Protein AF-A0A8S4QMB6-F1 (afdb_monomer)

Solvent-accessible surface area (backbone atoms only — not comparable to full-atom values): 5393 Å² total; per-residue (Å²): 110,34,60,59,55,45,21,75,76,67,79,46,53,84,62,72,55,98,44,70,65,58,32,51,49,41,61,75,68,60,55,83,74,83,74,64,89,84,53,99,62,54,73,55,53,51,51,54,46,55,33,49,62,40,85,52,70,92,70,23,61,50,71,69,58,53,62,68,29,75,72,68,41,60,93,74,51,88,39,87,79,68,72,76,116

Sequence (85 aa):
AGVILYECLFGRAPYSSATFNELIEKIQRRAPIEIPANAAISPGCRDLLTRLLQHEPERRISYDDFFAHEYLDLEHMPSKENYNK

Organism: NCBI:txid348720

Structure (mmCIF, N/CA/C/O backbone):
data_AF-A0A8S4QMB6-F1
#
_entry.id   AF-A0A8S4QMB6-F1
#
loop_
_atom_site.group_PDB
_atom_site.id
_atom_site.type_symbol
_atom_site.label_atom_id
_atom_site.label_alt_id
_atom_site.label_comp_id
_atom_site.label_asym_id
_atom_site.label_entity_id
_atom_site.label_seq_id
_atom_site.pdbx_PDB_ins_code
_atom_site.Cartn_x
_atom_site.Cartn_y
_atom_site.Cartn_z
_atom_site.occupancy
_atom_site.B_iso_or_equiv
_atom_site.auth_seq_id
_atom_site.auth_comp_id
_atom_site.auth_asym_id
_atom_site.auth_atom_id
_atom_site.pdbx_PDB_model_num
ATOM 1 N N . ALA A 1 1 ? 6.152 -3.067 6.191 1.00 82.06 1 ALA A N 1
ATOM 2 C CA . ALA A 1 1 ? 6.464 -2.516 4.856 1.00 82.06 1 ALA A CA 1
ATOM 3 C C . ALA A 1 1 ? 5.300 -1.705 4.279 1.00 82.06 1 ALA A C 1
ATOM 5 O O . ALA A 1 1 ? 5.463 -0.504 4.137 1.00 82.06 1 ALA A O 1
ATOM 6 N N . GLY A 1 2 ? 4.122 -2.297 4.027 1.00 93.94 2 GLY A N 1
ATOM 7 C CA . GLY A 1 2 ? 3.009 -1.593 3.359 1.00 93.94 2 GLY A CA 1
ATOM 8 C C . GLY A 1 2 ? 2.557 -0.279 4.007 1.00 93.94 2 GLY A C 1
ATOM 9 O O . GLY A 1 2 ? 2.432 0.721 3.314 1.00 93.94 2 GLY A O 1
ATOM 10 N N . VAL A 1 3 ? 2.362 -0.253 5.332 1.00 94.38 3 VAL A N 1
ATOM 11 C CA . VAL A 1 3 ? 1.935 0.966 6.054 1.00 94.38 3 VAL A CA 1
ATOM 12 C C . VAL A 1 3 ? 2.967 2.093 5.941 1.00 94.38 3 VAL A C 1
ATOM 14 O O . VAL A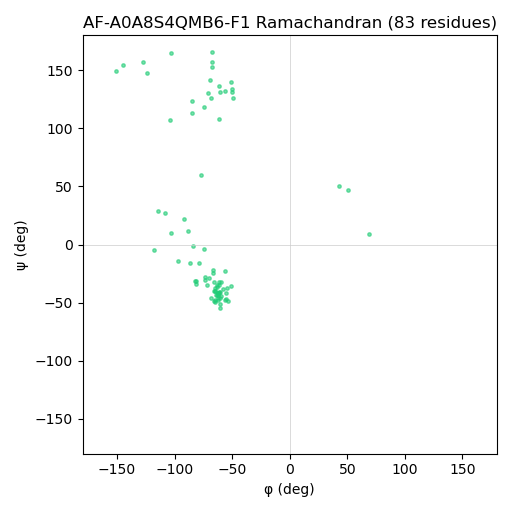 1 3 ? 2.588 3.232 5.699 1.00 94.38 3 VAL A O 1
ATOM 17 N N . ILE A 1 4 ? 4.259 1.764 6.049 1.00 94.88 4 ILE A N 1
ATOM 18 C CA . ILE A 1 4 ? 5.358 2.734 5.926 1.00 94.88 4 ILE A CA 1
ATOM 19 C C . ILE A 1 4 ? 5.392 3.304 4.506 1.00 94.88 4 ILE A C 1
ATOM 21 O O . ILE A 1 4 ? 5.431 4.515 4.337 1.00 94.88 4 ILE A O 1
ATOM 25 N N . LEU A 1 5 ? 5.315 2.442 3.483 1.00 94.75 5 LEU A N 1
ATOM 26 C CA . LEU A 1 5 ? 5.282 2.883 2.087 1.00 94.75 5 LEU A CA 1
ATOM 27 C C . LEU A 1 5 ? 4.075 3.791 1.817 1.00 94.75 5 LEU A C 1
ATOM 29 O O . LEU A 1 5 ? 4.229 4.839 1.201 1.00 94.75 5 LEU A O 1
ATOM 33 N N . TYR A 1 6 ? 2.893 3.425 2.318 1.00 95.56 6 TYR A N 1
ATOM 34 C CA . TYR A 1 6 ? 1.697 4.261 2.219 1.00 95.56 6 TYR A CA 1
ATOM 35 C C . TYR A 1 6 ? 1.934 5.648 2.833 1.00 95.56 6 TYR A C 1
ATOM 37 O O . TYR A 1 6 ? 1.637 6.666 2.213 1.00 95.56 6 TYR A O 1
ATOM 45 N N . GLU A 1 7 ? 2.495 5.703 4.039 1.00 94.56 7 GLU A N 1
ATOM 46 C CA . GLU A 1 7 ? 2.759 6.962 4.729 1.00 94.56 7 GLU A CA 1
ATOM 47 C C . GLU A 1 7 ? 3.794 7.823 3.994 1.00 94.56 7 GLU A C 1
ATOM 49 O O . GLU A 1 7 ? 3.57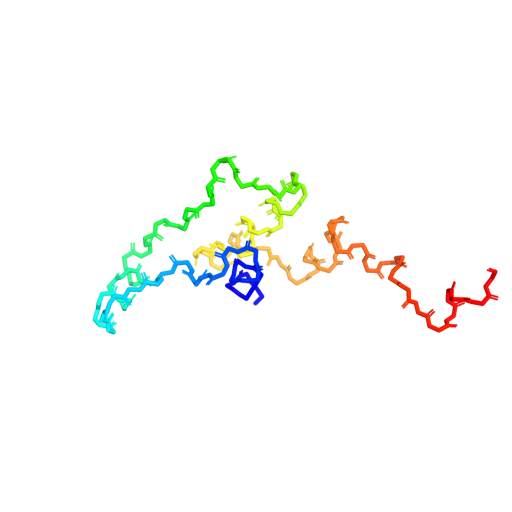9 9.023 3.847 1.00 94.56 7 GLU A O 1
ATOM 54 N N . CYS A 1 8 ? 4.849 7.224 3.435 1.00 93.56 8 CYS A N 1
ATOM 55 C CA . CYS A 1 8 ? 5.813 7.935 2.592 1.00 93.56 8 CYS A CA 1
ATOM 56 C C . CYS A 1 8 ? 5.174 8.535 1.328 1.00 93.56 8 CYS A C 1
ATOM 58 O O . CYS A 1 8 ? 5.587 9.605 0.890 1.00 93.56 8 CYS A O 1
ATOM 60 N N . LEU A 1 9 ? 4.179 7.862 0.741 1.00 92.81 9 LEU A N 1
ATOM 61 C CA . LEU A 1 9 ? 3.508 8.313 -0.484 1.00 92.81 9 LEU A CA 1
ATOM 62 C C . LEU A 1 9 ? 2.430 9.374 -0.223 1.00 92.81 9 LEU A C 1
ATOM 64 O O . LEU A 1 9 ? 2.217 10.248 -1.060 1.00 92.81 9 LEU A O 1
ATOM 68 N N . PHE A 1 10 ? 1.731 9.293 0.913 1.00 92.56 10 PHE A N 1
ATOM 69 C CA . PHE A 1 10 ? 0.532 10.099 1.179 1.00 92.56 10 PHE A CA 1
ATOM 70 C C . PHE A 1 10 ? 0.650 11.048 2.376 1.00 92.56 10 PHE A C 1
ATOM 72 O O . PHE A 1 10 ? -0.286 11.800 2.647 1.00 92.56 10 PHE A O 1
ATOM 79 N N . GLY A 1 11 ? 1.760 11.007 3.116 1.00 91.38 11 GLY A N 1
ATOM 80 C CA . GLY A 1 11 ? 2.007 11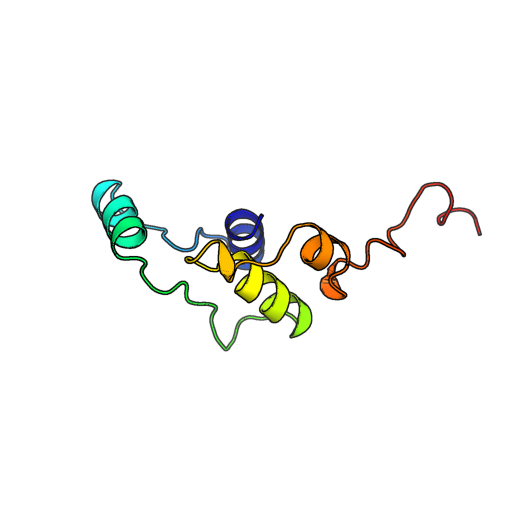.842 4.296 1.00 91.38 11 GLY A CA 1
ATOM 81 C C . GLY A 1 11 ? 1.132 11.508 5.509 1.00 91.38 11 GLY A C 1
ATOM 82 O O . GLY A 1 11 ? 1.102 12.268 6.474 1.00 91.38 11 GLY A O 1
ATOM 83 N N . ARG A 1 12 ? 0.379 10.403 5.464 1.00 90.62 12 ARG A N 1
ATOM 84 C CA . ARG A 1 12 ? -0.482 9.933 6.557 1.00 90.62 12 ARG A CA 1
ATOM 85 C C . ARG A 1 12 ? -0.613 8.418 6.531 1.00 90.62 12 ARG A C 1
ATOM 87 O O . ARG A 1 12 ? -0.643 7.827 5.456 1.00 90.62 12 ARG A O 1
ATOM 94 N N . ALA A 1 13 ? -0.780 7.801 7.696 1.00 91.12 13 ALA A N 1
ATOM 95 C CA . ALA A 1 13 ? -1.060 6.372 7.798 1.00 91.12 13 ALA A CA 1
ATOM 96 C C . ALA A 1 13 ? -2.464 6.007 7.244 1.00 91.12 13 ALA A C 1
ATOM 98 O O . ALA A 1 13 ? -3.385 6.828 7.334 1.00 91.12 13 ALA A O 1
ATOM 99 N N . PRO A 1 14 ? -2.677 4.767 6.750 1.00 88.12 14 PRO A N 1
ATOM 100 C CA . PRO A 1 14 ? -3.958 4.305 6.195 1.00 88.12 14 PRO A CA 1
ATOM 101 C C . PRO A 1 14 ? -5.165 4.472 7.126 1.00 88.12 14 PRO A C 1
ATOM 103 O O . PRO A 1 14 ? -6.253 4.819 6.681 1.00 88.12 14 PRO A O 1
ATOM 106 N N . TYR A 1 15 ? -4.968 4.252 8.429 1.00 89.31 15 TYR A N 1
ATOM 107 C CA . TYR A 1 15 ? -6.021 4.335 9.447 1.00 89.31 15 TYR A CA 1
ATOM 108 C C . TYR A 1 15 ? -5.879 5.551 10.356 1.00 89.31 15 TYR A C 1
ATOM 110 O O . TYR A 1 15 ? -6.330 5.515 11.502 1.00 89.31 15 TYR A O 1
ATOM 118 N N . SER A 1 16 ? -5.261 6.628 9.862 1.00 86.25 16 SER A N 1
ATOM 119 C CA . SER A 1 16 ? -5.172 7.877 10.619 1.00 86.25 16 SER A CA 1
ATOM 120 C C . SER A 1 16 ? -6.558 8.271 11.152 1.00 86.25 16 SER A C 1
ATOM 122 O O . SER A 1 16 ? -7.557 8.260 10.423 1.00 86.25 16 SER A O 1
ATOM 124 N N . SER A 1 17 ? -6.631 8.488 12.462 1.00 90.06 17 SER A N 1
ATOM 125 C CA . SER A 1 17 ? -7.869 8.690 13.217 1.00 90.06 17 SER A CA 1
ATOM 126 C C . SER A 1 17 ? -7.616 9.690 14.338 1.00 90.06 17 SER A C 1
ATOM 128 O O . SER A 1 17 ? -6.479 9.828 14.789 1.00 90.06 17 SER A O 1
ATOM 130 N N . ALA A 1 18 ? -8.662 10.388 14.783 1.00 90.06 18 ALA A N 1
ATOM 131 C CA . ALA A 1 18 ? -8.524 11.416 15.813 1.00 90.06 18 ALA A CA 1
ATOM 132 C C . ALA A 1 18 ? -8.294 10.804 17.202 1.00 90.06 18 ALA A C 1
ATOM 134 O O . ALA A 1 18 ? -7.662 11.421 18.058 1.00 90.06 18 ALA A O 1
ATOM 135 N N . THR A 1 19 ? -8.792 9.583 17.421 1.00 93.19 19 THR A N 1
ATOM 136 C CA . THR A 1 19 ? -8.659 8.866 18.691 1.00 93.19 19 THR A CA 1
ATOM 137 C C . THR A 1 19 ? -8.091 7.461 18.507 1.00 93.19 19 THR A C 1
ATOM 139 O O . THR A 1 19 ? -8.208 6.840 17.448 1.00 93.19 19 THR A O 1
ATOM 142 N N . PHE A 1 20 ? -7.495 6.928 19.576 1.00 91.19 20 PHE A N 1
ATOM 143 C CA . PHE A 1 20 ? -6.988 5.555 19.599 1.00 91.19 20 PHE A CA 1
ATOM 144 C C . PHE A 1 20 ? -8.105 4.514 19.420 1.00 91.19 20 PHE A C 1
ATOM 146 O O . PHE A 1 20 ? -7.914 3.518 18.729 1.00 91.19 20 PHE A O 1
ATOM 153 N N . ASN A 1 21 ? -9.291 4.763 19.985 1.00 94.19 21 ASN A N 1
ATOM 154 C CA . ASN A 1 21 ? -10.432 3.853 19.863 1.00 94.19 21 ASN A CA 1
ATOM 155 C C . ASN A 1 21 ? -10.910 3.732 18.410 1.00 94.19 21 ASN A C 1
ATOM 157 O O . ASN A 1 21 ? -11.115 2.619 17.936 1.00 94.19 21 ASN A O 1
ATOM 161 N N . GLU A 1 22 ? -11.006 4.850 17.682 1.00 91.94 22 GLU A N 1
ATOM 162 C CA . GLU A 1 22 ? -11.343 4.844 16.250 1.00 91.94 22 GLU A CA 1
ATOM 163 C C . GLU A 1 22 ? -10.309 4.076 15.4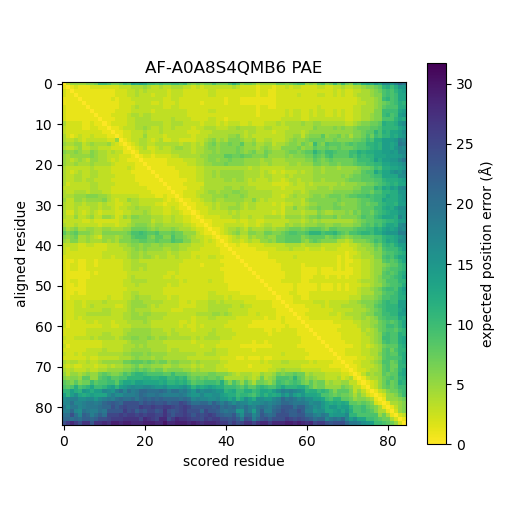15 1.00 91.94 22 GLU A C 1
ATOM 165 O O . GLU A 1 22 ? -10.670 3.331 14.502 1.00 91.94 22 GLU A O 1
ATOM 170 N N . LEU A 1 23 ? -9.019 4.236 15.731 1.00 91.75 23 LEU A N 1
ATOM 171 C CA . LEU A 1 23 ? -7.938 3.504 15.069 1.00 91.75 23 LEU A CA 1
ATOM 172 C C . LEU A 1 23 ? -8.096 1.990 15.269 1.00 91.75 23 LEU A C 1
ATOM 174 O O . LEU A 1 23 ? -8.068 1.232 14.298 1.00 91.75 23 LEU A O 1
ATOM 178 N N . ILE A 1 24 ? -8.279 1.551 16.518 1.00 92.62 24 ILE A N 1
ATOM 179 C CA . ILE A 1 24 ? -8.454 0.132 16.846 1.00 92.62 24 ILE A CA 1
ATOM 180 C C . ILE A 1 24 ? -9.712 -0.428 16.185 1.00 92.62 24 ILE A C 1
ATOM 182 O O . ILE A 1 24 ? -9.658 -1.516 15.614 1.00 92.62 24 ILE A O 1
ATOM 186 N N . GLU A 1 25 ? -10.813 0.321 16.187 1.00 94.19 25 GLU A N 1
ATOM 187 C CA . GLU A 1 25 ? -12.052 -0.099 15.539 1.00 94.19 25 GLU A 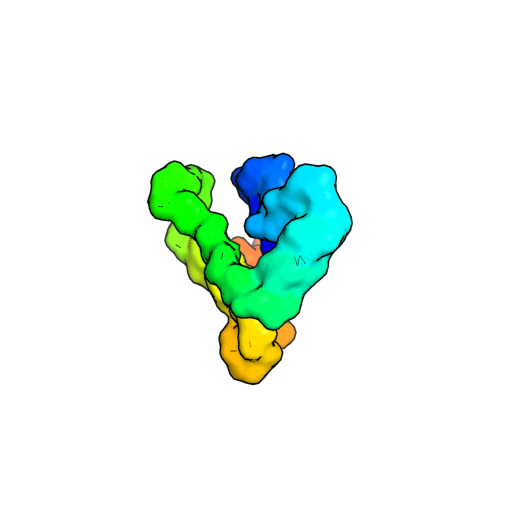CA 1
ATOM 188 C C . GLU A 1 25 ? -11.858 -0.318 14.030 1.00 94.19 25 GLU A C 1
ATOM 190 O O . GLU A 1 25 ? -12.259 -1.359 13.504 1.00 94.19 25 GLU A O 1
ATOM 195 N N . LYS A 1 26 ? -11.189 0.607 13.326 1.00 91.50 26 LYS A N 1
ATOM 196 C CA . LYS A 1 26 ? -10.887 0.459 11.890 1.00 91.50 26 LYS A CA 1
ATOM 197 C C . LYS A 1 26 ? -10.022 -0.769 11.604 1.00 91.50 26 LYS A C 1
ATOM 199 O O . LYS A 1 26 ? -10.285 -1.484 10.635 1.00 91.50 26 LYS A O 1
ATOM 204 N N . ILE A 1 27 ? -9.030 -1.040 12.455 1.00 90.25 27 ILE A N 1
ATOM 205 C CA . ILE A 1 27 ? -8.161 -2.220 12.332 1.00 90.25 27 ILE A CA 1
ATOM 206 C C . ILE A 1 27 ? -8.971 -3.505 12.550 1.00 90.25 27 ILE A C 1
ATOM 208 O O . ILE A 1 27 ? -8.906 -4.420 11.730 1.00 90.25 27 ILE A O 1
ATOM 212 N N . GLN A 1 28 ? -9.767 -3.572 13.619 1.00 91.50 28 GLN A N 1
ATOM 213 C CA . GLN A 1 28 ? -10.556 -4.758 13.967 1.00 91.50 28 GLN A CA 1
ATOM 214 C C . GLN A 1 28 ? -11.639 -5.066 12.932 1.00 91.50 28 GLN A C 1
ATOM 216 O O . GLN A 1 28 ? -11.840 -6.226 12.574 1.00 91.50 28 GLN A O 1
ATOM 221 N N . ARG A 1 29 ? -12.304 -4.033 12.404 1.00 92.81 29 ARG A N 1
ATOM 222 C CA . ARG A 1 29 ? -13.318 -4.171 11.348 1.00 92.81 29 ARG A CA 1
ATOM 223 C C . ARG A 1 29 ? -12.730 -4.466 9.972 1.00 92.81 29 ARG A C 1
ATOM 225 O O . ARG A 1 29 ? -13.497 -4.654 9.033 1.00 92.81 29 ARG A O 1
ATOM 232 N N . ARG A 1 30 ? -11.399 -4.491 9.843 1.00 89.81 30 ARG A N 1
ATOM 233 C CA . ARG A 1 30 ? -10.700 -4.612 8.560 1.00 89.81 30 ARG A CA 1
ATOM 234 C C . A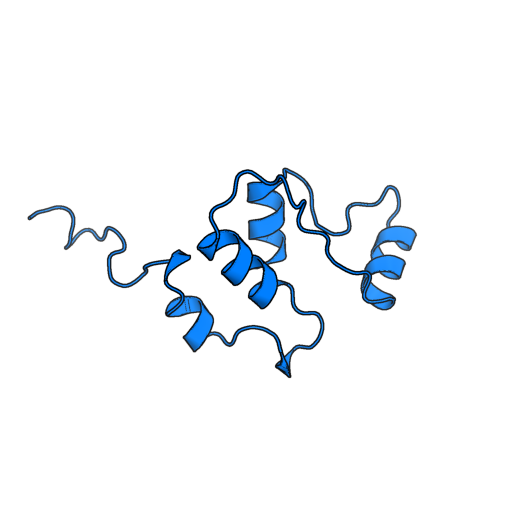RG A 1 30 ? -11.215 -3.587 7.552 1.00 89.81 30 ARG A C 1
ATOM 236 O O . ARG A 1 30 ? -11.537 -3.930 6.416 1.00 89.81 30 ARG A O 1
ATOM 243 N N . ALA A 1 31 ? -11.329 -2.333 7.995 1.00 89.19 31 ALA A N 1
ATOM 244 C CA . ALA A 1 31 ? -11.756 -1.248 7.124 1.00 89.19 31 ALA A CA 1
ATOM 245 C C . ALA A 1 31 ? -10.899 -1.246 5.841 1.00 89.19 31 ALA A C 1
ATOM 247 O O . ALA A 1 31 ? -9.694 -1.525 5.910 1.00 89.19 31 ALA A O 1
ATOM 248 N N . PRO A 1 32 ? -11.497 -0.991 4.666 1.00 87.56 32 PRO A N 1
ATOM 249 C CA . PRO A 1 32 ? -10.748 -0.977 3.420 1.00 87.56 32 PRO A CA 1
ATOM 250 C C . PRO A 1 32 ? -9.671 0.109 3.475 1.00 87.56 32 PRO A C 1
ATOM 252 O O . PRO A 1 32 ? -9.923 1.227 3.924 1.00 87.56 32 PRO A O 1
ATOM 255 N N . ILE A 1 33 ? -8.463 -0.226 3.020 1.00 90.19 33 ILE A N 1
ATOM 256 C CA . ILE A 1 33 ? -7.408 0.769 2.841 1.00 90.19 33 ILE A CA 1
ATOM 257 C C . ILE A 1 33 ? -7.598 1.403 1.471 1.00 90.19 33 ILE A C 1
ATOM 259 O O . ILE A 1 33 ? -7.438 0.745 0.443 1.00 90.19 33 ILE A O 1
ATOM 263 N N . GLU A 1 34 ? -7.942 2.683 1.458 1.00 88.50 34 GLU A N 1
ATOM 264 C CA . GLU A 1 34 ? -8.166 3.420 0.222 1.00 88.50 34 GLU A CA 1
ATOM 265 C C . GLU A 1 34 ? -6.851 3.962 -0.336 1.00 88.50 34 GLU A C 1
ATOM 267 O O . GLU A 1 34 ? -6.146 4.722 0.321 1.00 88.50 34 GLU A O 1
ATOM 272 N N . ILE A 1 35 ? -6.537 3.608 -1.583 1.00 89.81 35 ILE A N 1
ATOM 273 C CA . ILE A 1 35 ? -5.449 4.226 -2.344 1.00 89.81 35 ILE A CA 1
ATOM 274 C C . ILE A 1 35 ? -6.103 5.178 -3.355 1.00 89.81 35 ILE A C 1
ATOM 276 O O . ILE A 1 35 ? -6.679 4.684 -4.332 1.00 89.81 35 ILE A O 1
ATOM 280 N N . PRO A 1 36 ? -6.020 6.513 -3.171 1.00 88.69 36 PRO A N 1
ATOM 281 C CA . PRO A 1 36 ? -6.733 7.484 -4.003 1.00 88.69 36 PRO A CA 1
ATOM 282 C C . PRO A 1 36 ? -6.520 7.223 -5.494 1.00 88.69 36 PRO A C 1
ATOM 284 O O . PRO A 1 36 ? -5.384 7.034 -5.926 1.00 88.69 36 PRO A O 1
ATOM 287 N N . ALA A 1 37 ? -7.585 7.190 -6.297 1.00 84.88 37 ALA A N 1
ATOM 288 C CA . ALA A 1 37 ? -7.480 6.871 -7.727 1.00 84.88 37 ALA A CA 1
ATOM 289 C C . ALA A 1 37 ? -6.604 7.881 -8.492 1.00 84.88 37 ALA A C 1
ATOM 291 O O . ALA A 1 37 ? -5.884 7.513 -9.413 1.00 84.88 37 ALA A O 1
ATOM 292 N N . ASN A 1 38 ? -6.613 9.137 -8.048 1.00 87.44 38 ASN A N 1
ATOM 293 C CA . ASN A 1 38 ? -5.811 10.241 -8.570 1.00 87.44 38 ASN A CA 1
ATOM 294 C C . ASN A 1 38 ? -4.421 10.370 -7.914 1.00 87.44 38 ASN A C 1
ATOM 296 O O . ASN A 1 38 ? -3.766 11.396 -8.082 1.00 87.44 38 ASN A O 1
ATOM 300 N N . ALA A 1 39 ? -3.973 9.373 -7.144 1.00 89.06 39 ALA A N 1
ATOM 301 C CA . ALA A 1 39 ? -2.628 9.369 -6.582 1.00 89.06 39 ALA A CA 1
ATOM 302 C C . ALA A 1 39 ? -1.573 9.400 -7.696 1.00 89.06 39 ALA A C 1
ATOM 304 O O . ALA A 1 39 ? -1.613 8.577 -8.613 1.00 89.06 39 ALA A O 1
ATOM 305 N N . ALA A 1 40 ? -0.601 10.305 -7.575 1.00 91.44 40 ALA A N 1
ATOM 306 C CA . ALA A 1 40 ? 0.536 10.431 -8.484 1.00 91.44 40 ALA A CA 1
ATOM 307 C C . ALA A 1 40 ? 1.592 9.338 -8.221 1.00 91.44 40 ALA A C 1
ATOM 309 O O . ALA A 1 40 ? 2.730 9.624 -7.862 1.00 91.44 40 ALA A O 1
ATOM 310 N N . ILE A 1 41 ? 1.191 8.073 -8.357 1.00 94.50 41 ILE A N 1
ATOM 311 C CA . ILE A 1 41 ? 2.051 6.897 -8.188 1.00 94.50 41 ILE A CA 1
ATOM 312 C C . ILE A 1 41 ? 2.001 6.034 -9.446 1.00 94.50 41 ILE A C 1
ATOM 314 O O . ILE A 1 41 ? 0.972 5.967 -10.121 1.00 94.50 41 ILE A O 1
ATOM 318 N N . SER A 1 42 ? 3.106 5.360 -9.766 1.00 95.00 42 SER A N 1
ATOM 319 C CA . SER A 1 42 ? 3.157 4.474 -10.931 1.00 95.00 42 SER A CA 1
ATOM 320 C C . SER A 1 42 ? 2.252 3.242 -10.747 1.00 95.00 42 SER A C 1
ATOM 322 O O . SER A 1 42 ? 1.971 2.846 -9.609 1.00 95.00 42 SER A O 1
ATOM 324 N N . PRO A 1 43 ? 1.815 2.587 -11.840 1.00 94.25 43 PRO A N 1
ATOM 325 C CA . PRO A 1 43 ? 1.043 1.346 -11.754 1.00 94.25 43 PRO A CA 1
ATOM 326 C C . PRO A 1 43 ? 1.748 0.255 -10.936 1.00 94.25 43 PRO A C 1
ATOM 328 O O . PRO A 1 43 ? 1.111 -0.372 -10.094 1.00 94.25 43 PRO A O 1
ATOM 331 N N . GLY A 1 44 ? 3.067 0.093 -11.104 1.00 94.94 44 GLY A N 1
ATOM 332 C CA . GLY A 1 44 ? 3.863 -0.865 -10.327 1.00 94.94 44 GLY A CA 1
ATOM 333 C C . GLY A 1 44 ? 3.929 -0.528 -8.833 1.00 94.94 44 GLY A C 1
ATOM 334 O O . GLY A 1 44 ? 3.837 -1.423 -7.997 1.00 94.94 44 GLY A O 1
ATOM 335 N N . CYS A 1 45 ? 4.000 0.761 -8.479 1.00 95.06 45 CYS A N 1
ATOM 336 C CA . CYS A 1 45 ? 3.927 1.205 -7.084 1.00 95.06 45 CYS A CA 1
ATOM 337 C C . CYS A 1 45 ? 2.576 0.840 -6.463 1.00 95.06 45 CYS A C 1
ATOM 339 O O . CYS A 1 45 ? 2.505 0.311 -5.353 1.00 95.06 45 CYS A O 1
ATOM 341 N N . ARG A 1 46 ? 1.490 1.113 -7.200 1.00 95.38 46 ARG A N 1
ATOM 342 C CA . ARG A 1 46 ? 0.124 0.807 -6.771 1.00 95.38 46 ARG A CA 1
ATOM 343 C C . ARG A 1 46 ? -0.082 -0.693 -6.581 1.00 95.38 46 ARG A C 1
ATOM 345 O O . ARG A 1 46 ? -0.706 -1.077 -5.591 1.00 95.38 46 ARG A O 1
ATOM 352 N N . ASP A 1 47 ? 0.422 -1.515 -7.497 1.00 95.81 47 ASP A N 1
ATOM 353 C CA . ASP A 1 47 ? 0.345 -2.974 -7.395 1.00 95.81 47 ASP A CA 1
ATOM 354 C C . ASP A 1 47 ? 1.066 -3.469 -6.136 1.00 95.81 47 ASP A C 1
ATOM 356 O O . ASP A 1 47 ? 0.430 -4.054 -5.256 1.00 95.81 47 ASP A O 1
ATOM 360 N N . LEU A 1 48 ? 2.343 -3.102 -5.962 1.00 96.19 48 LEU A N 1
ATOM 361 C CA . LEU A 1 48 ? 3.123 -3.462 -4.776 1.00 96.19 48 LEU A CA 1
ATOM 362 C C . LEU A 1 48 ? 2.410 -3.055 -3.480 1.00 96.19 48 LEU A C 1
ATOM 364 O O . LEU A 1 48 ? 2.268 -3.854 -2.551 1.00 96.19 48 LEU A O 1
ATOM 368 N N . LEU A 1 49 ? 1.937 -1.808 -3.419 1.00 95.62 49 LEU A N 1
ATOM 369 C CA . LEU A 1 49 ? 1.259 -1.267 -2.247 1.00 95.62 49 LEU A CA 1
ATOM 370 C C . LEU A 1 49 ? -0.022 -2.047 -1.923 1.00 95.62 49 LEU A C 1
ATOM 372 O O . LEU A 1 49 ? -0.271 -2.368 -0.760 1.00 95.62 49 LEU A O 1
ATOM 376 N N . THR A 1 50 ? -0.805 -2.399 -2.944 1.00 94.69 50 THR A N 1
ATOM 377 C CA . THR A 1 50 ? -2.051 -3.162 -2.790 1.00 94.69 50 THR A CA 1
ATOM 378 C C . THR A 1 50 ? -1.782 -4.579 -2.288 1.00 94.69 50 THR A C 1
ATOM 380 O O . THR A 1 50 ? -2.508 -5.068 -1.421 1.00 94.69 50 THR A O 1
ATOM 383 N N . ARG A 1 51 ? -0.724 -5.244 -2.768 1.00 95.94 51 ARG A N 1
ATOM 384 C CA . ARG A 1 51 ? -0.369 -6.599 -2.313 1.00 95.94 51 ARG A CA 1
ATOM 385 C C . ARG A 1 51 ? 0.243 -6.619 -0.907 1.00 95.94 51 ARG A C 1
ATOM 387 O O . ARG A 1 51 ? 0.051 -7.579 -0.160 1.00 95.94 51 ARG A O 1
ATOM 394 N N . LEU A 1 52 ? 0.938 -5.550 -0.512 1.00 96.00 52 LEU A N 1
ATOM 395 C CA . LEU A 1 52 ? 1.481 -5.378 0.842 1.00 96.00 52 LEU A CA 1
ATOM 396 C C . LEU A 1 52 ? 0.401 -5.102 1.896 1.00 96.00 52 LEU A C 1
ATOM 398 O O . LEU A 1 52 ? 0.546 -5.512 3.048 1.00 96.00 52 LEU A O 1
ATOM 402 N N . LEU A 1 53 ? -0.656 -4.380 1.522 1.00 95.06 53 LEU A N 1
ATOM 403 C CA . LEU A 1 53 ? -1.716 -3.917 2.424 1.00 95.06 53 LEU A CA 1
ATOM 404 C C . LEU A 1 53 ? -2.909 -4.883 2.518 1.00 95.06 53 LEU A C 1
ATOM 406 O O . LEU A 1 53 ? -4.000 -4.495 2.930 1.00 95.06 53 LEU A O 1
ATOM 410 N N . GLN A 1 54 ? -2.699 -6.158 2.184 1.00 94.50 54 GLN A N 1
ATOM 411 C CA . GLN A 1 54 ? -3.712 -7.198 2.346 1.00 94.50 54 GLN A CA 1
ATOM 412 C C . GLN A 1 54 ? -3.942 -7.536 3.822 1.00 94.50 54 GLN A C 1
ATOM 414 O O . GLN A 1 54 ? -3.003 -7.797 4.588 1.00 94.50 54 GLN A O 1
ATOM 419 N N . HIS A 1 55 ? -5.218 -7.554 4.211 1.00 91.19 55 HIS A N 1
ATOM 420 C CA . HIS A 1 55 ? -5.667 -7.924 5.556 1.00 91.19 55 HIS A CA 1
ATOM 421 C C . HIS A 1 55 ? -5.447 -9.404 5.850 1.00 91.19 55 HIS A C 1
ATOM 423 O O . HIS A 1 55 ? -4.951 -9.756 6.917 1.00 91.19 55 HIS A O 1
ATOM 429 N N . GLU A 1 56 ? -5.820 -10.258 4.900 1.00 92.38 56 GLU A N 1
ATOM 430 C CA . GLU A 1 56 ? -5.639 -11.705 4.983 1.00 92.38 56 GLU A CA 1
ATOM 431 C C . GLU A 1 56 ? -4.157 -12.046 4.762 1.00 92.38 56 GLU A C 1
ATOM 433 O O . GLU A 1 56 ? -3.639 -11.755 3.681 1.00 92.38 56 GLU A O 1
ATOM 438 N N . PRO A 1 57 ? -3.464 -12.659 5.742 1.00 92.62 57 PRO A N 1
ATOM 439 C CA . PRO A 1 57 ? -2.044 -12.986 5.612 1.00 92.62 57 PRO A CA 1
ATOM 440 C C . PRO A 1 57 ? -1.745 -13.882 4.408 1.00 92.62 57 PRO A C 1
ATOM 442 O O . PRO A 1 57 ? -0.780 -13.629 3.703 1.00 92.62 57 PRO A O 1
ATOM 445 N N . GLU A 1 58 ? -2.625 -14.843 4.123 1.00 95.31 58 GLU A N 1
ATOM 446 C CA . GLU A 1 58 ? -2.497 -15.783 2.997 1.00 95.31 58 GLU A CA 1
ATOM 447 C C . GLU A 1 58 ? -2.607 -15.111 1.619 1.00 95.31 58 GLU A C 1
ATOM 449 O O . GLU A 1 58 ? -2.167 -15.661 0.616 1.00 95.31 58 GLU A O 1
ATOM 454 N N . ARG A 1 59 ? -3.233 -13.926 1.549 1.00 94.69 59 ARG A N 1
ATOM 455 C CA . ARG A 1 59 ? -3.347 -13.132 0.312 1.00 94.69 59 ARG A CA 1
ATOM 456 C C . ARG A 1 59 ? -2.279 -12.054 0.214 1.00 94.69 59 ARG A C 1
ATOM 458 O O . ARG A 1 59 ? -2.127 -11.437 -0.840 1.00 94.69 59 ARG A O 1
ATOM 465 N N . ARG A 1 60 ? -1.589 -11.768 1.320 1.00 96.38 60 ARG A N 1
ATOM 466 C CA . ARG A 1 60 ? -0.506 -10.793 1.352 1.00 96.38 60 ARG A CA 1
ATOM 467 C C . ARG A 1 60 ? 0.667 -11.346 0.563 1.00 96.38 60 ARG A C 1
ATOM 469 O O . ARG A 1 60 ? 0.957 -12.533 0.636 1.00 96.38 60 ARG A O 1
ATOM 476 N N . ILE A 1 61 ? 1.334 -10.462 -0.174 1.00 97.19 61 ILE A N 1
ATOM 477 C CA . ILE A 1 61 ? 2.545 -10.820 -0.911 1.00 97.19 61 ILE A CA 1
ATOM 478 C C . ILE A 1 61 ? 3.535 -11.553 -0.000 1.00 97.19 61 ILE A C 1
ATOM 480 O O . ILE A 1 61 ? 3.765 -11.135 1.141 1.00 97.19 61 ILE A O 1
ATOM 484 N N . SER A 1 62 ? 4.089 -12.652 -0.508 1.00 96.56 62 SER A N 1
ATOM 485 C CA . SER A 1 62 ? 5.141 -13.393 0.176 1.00 96.56 62 SER A CA 1
ATOM 486 C C . SER A 1 62 ? 6.428 -12.563 0.226 1.00 96.56 62 SER A C 1
ATOM 488 O O . SER A 1 62 ? 6.565 -11.555 -0.470 1.00 96.56 62 SER A O 1
ATOM 490 N N . TYR A 1 63 ? 7.389 -12.964 1.059 1.00 94.12 63 TYR A N 1
ATOM 491 C CA . TYR A 1 63 ? 8.691 -12.297 1.075 1.00 94.12 63 TYR A CA 1
ATOM 492 C C . TYR A 1 63 ? 9.421 -12.448 -0.263 1.00 94.12 63 TYR A C 1
ATOM 494 O 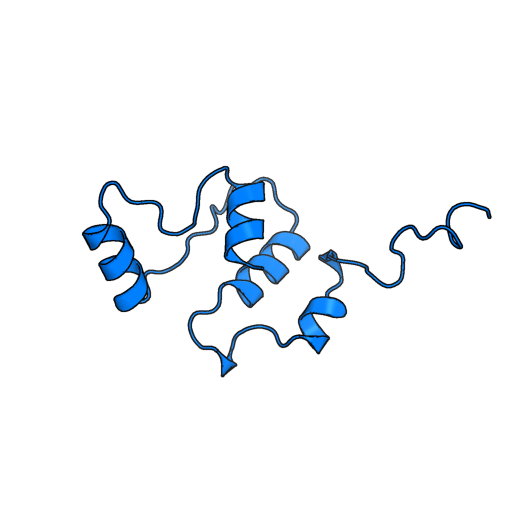O . TYR A 1 63 ? 9.939 -11.459 -0.773 1.00 94.12 63 TYR A O 1
ATOM 502 N N . ASP A 1 64 ? 9.406 -13.646 -0.847 1.00 95.00 64 ASP A N 1
ATOM 503 C CA . ASP A 1 64 ? 10.079 -13.926 -2.118 1.00 95.00 64 ASP A CA 1
ATOM 504 C C . ASP A 1 64 ? 9.486 -13.078 -3.253 1.00 95.00 64 ASP A C 1
ATOM 506 O O . ASP A 1 64 ? 10.220 -12.378 -3.951 1.00 95.00 64 ASP A O 1
ATOM 510 N N . ASP A 1 65 ? 8.153 -13.029 -3.362 1.00 95.00 65 ASP A N 1
ATOM 511 C CA . ASP A 1 65 ? 7.468 -12.195 -4.358 1.00 95.00 65 ASP A CA 1
ATOM 512 C C . ASP A 1 65 ? 7.673 -10.697 -4.103 1.00 95.00 65 ASP A C 1
ATOM 514 O O . ASP A 1 65 ? 7.702 -9.903 -5.040 1.00 95.00 65 ASP A O 1
ATOM 518 N N . PHE A 1 66 ? 7.794 -10.287 -2.836 1.00 94.88 66 PHE A N 1
ATOM 519 C CA . PHE A 1 66 ? 8.072 -8.900 -2.478 1.00 94.88 66 PHE A CA 1
ATOM 520 C C . PHE A 1 66 ? 9.449 -8.475 -2.980 1.00 94.88 66 PHE A C 1
ATOM 522 O O . PHE A 1 66 ? 9.550 -7.438 -3.630 1.00 94.88 66 PHE A O 1
ATOM 529 N N . PHE A 1 67 ? 10.491 -9.264 -2.710 1.00 92.44 67 PHE A N 1
ATOM 530 C CA . PHE A 1 67 ? 11.855 -8.941 -3.132 1.00 92.44 67 PHE A CA 1
ATOM 531 C C . PHE A 1 67 ? 12.049 -9.052 -4.650 1.00 92.44 67 PHE A C 1
ATOM 533 O O . PHE A 1 67 ? 12.847 -8.299 -5.203 1.00 92.44 67 PHE A O 1
ATOM 540 N N . ALA A 1 68 ? 11.291 -9.926 -5.318 1.00 93.50 68 ALA A N 1
ATOM 541 C CA . ALA A 1 68 ? 11.277 -10.069 -6.774 1.00 93.50 68 ALA A CA 1
ATOM 542 C C . ALA A 1 68 ? 10.353 -9.066 -7.494 1.00 93.50 68 ALA A C 1
ATOM 544 O O . ALA A 1 68 ? 10.238 -9.093 -8.720 1.00 93.50 68 ALA A O 1
ATOM 545 N N . HIS A 1 69 ? 9.650 -8.194 -6.765 1.00 94.75 69 HIS A N 1
ATOM 546 C CA . HIS A 1 69 ? 8.682 -7.293 -7.374 1.00 94.75 69 HIS A CA 1
ATOM 547 C C . HIS A 1 69 ? 9.377 -6.237 -8.249 1.00 94.75 69 HIS A C 1
ATOM 549 O O . HIS A 1 69 ? 10.201 -5.469 -7.755 1.00 94.75 69 HIS A O 1
ATOM 555 N N . GLU A 1 70 ? 8.960 -6.120 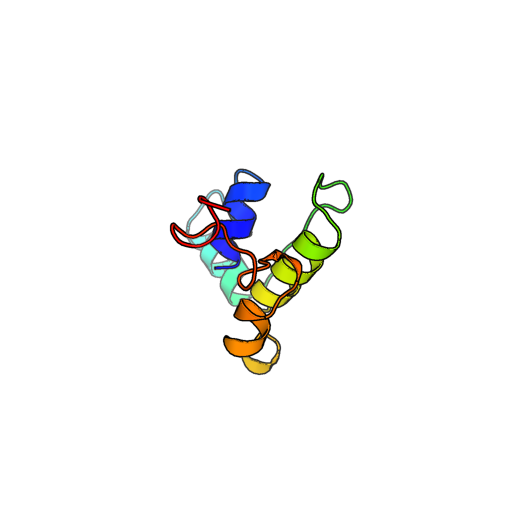-9.514 1.00 91.94 70 GLU A N 1
ATOM 556 C CA . GLU A 1 70 ? 9.553 -5.227 -10.532 1.00 91.94 70 GLU A CA 1
ATOM 557 C C . GLU A 1 70 ? 9.707 -3.775 -10.051 1.00 91.94 70 GLU A C 1
ATOM 559 O O . GLU A 1 70 ? 10.695 -3.115 -10.335 1.00 91.94 70 GLU A O 1
ATOM 564 N N . TYR A 1 71 ? 8.756 -3.283 -9.252 1.00 92.56 71 TYR A N 1
ATOM 565 C CA . TYR A 1 71 ? 8.843 -1.942 -8.661 1.00 92.56 71 TYR A CA 1
ATOM 566 C C . TYR A 1 71 ? 10.070 -1.711 -7.756 1.00 92.56 71 TYR A C 1
ATOM 568 O O . TYR A 1 71 ? 10.528 -0.575 -7.655 1.00 92.56 71 TYR A O 1
ATOM 576 N N . LEU A 1 72 ? 10.559 -2.735 -7.048 1.00 89.88 72 LEU A N 1
ATOM 577 C CA . LEU A 1 72 ? 11.738 -2.593 -6.186 1.00 89.88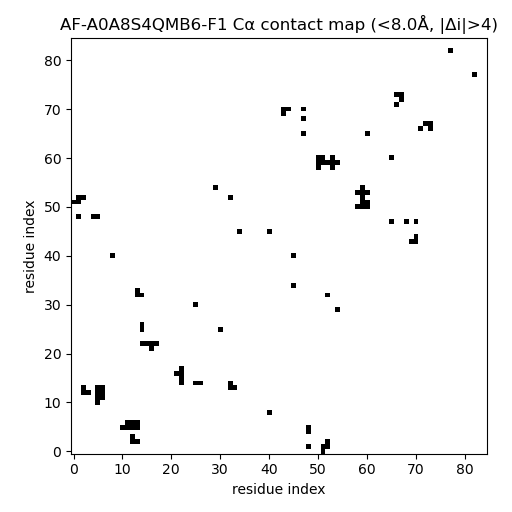 72 LEU A CA 1
ATOM 578 C C . LEU A 1 72 ? 13.045 -2.704 -6.964 1.00 89.88 72 LEU A C 1
ATOM 580 O O . LEU A 1 72 ? 14.028 -2.101 -6.542 1.00 89.88 72 LEU A O 1
ATOM 584 N N . ASP A 1 73 ? 13.038 -3.492 -8.040 1.00 86.69 73 ASP A N 1
ATOM 585 C CA . ASP A 1 73 ? 14.182 -3.733 -8.918 1.00 86.69 73 ASP A CA 1
ATOM 586 C C . ASP A 1 73 ? 15.502 -3.960 -8.154 1.00 86.69 73 ASP A C 1
ATOM 588 O O . ASP A 1 73 ? 16.526 -3.309 -8.378 1.00 86.69 73 ASP A O 1
ATOM 592 N N . LEU A 1 74 ? 15.462 -4.865 -7.168 1.00 82.94 74 LEU A N 1
ATOM 593 C CA . LEU A 1 74 ? 16.607 -5.098 -6.284 1.00 82.94 74 LEU A CA 1
ATOM 594 C C . LEU A 1 74 ? 17.808 -5.702 -7.022 1.00 82.94 74 LEU A C 1
ATOM 596 O O . LEU A 1 74 ? 18.940 -5.516 -6.580 1.00 82.94 74 LEU A O 1
ATOM 600 N N . GLU A 1 75 ? 17.577 -6.383 -8.147 1.00 78.00 75 GLU A N 1
ATOM 601 C CA . GLU A 1 75 ? 18.630 -6.959 -8.993 1.00 78.00 75 GLU A CA 1
ATOM 602 C C . GLU A 1 75 ? 19.543 -5.884 -9.599 1.00 78.00 75 GLU A C 1
ATOM 604 O O . GLU A 1 75 ? 20.754 -6.088 -9.708 1.00 78.00 75 GLU A O 1
ATOM 609 N N . HIS A 1 76 ? 18.990 -4.716 -9.934 1.00 77.69 76 HIS A N 1
ATOM 610 C CA . HIS A 1 76 ? 19.736 -3.594 -10.507 1.00 77.69 76 HIS A CA 1
ATOM 611 C C . HIS A 1 76 ? 20.016 -2.483 -9.492 1.00 77.69 76 HIS A C 1
ATOM 613 O O . HIS A 1 76 ? 20.498 -1.408 -9.863 1.00 77.69 76 HIS A O 1
ATOM 619 N N . MET A 1 77 ? 19.751 -2.729 -8.204 1.00 76.50 77 MET A N 1
ATOM 620 C CA . MET A 1 77 ? 19.962 -1.732 -7.164 1.00 76.50 77 MET A CA 1
ATOM 621 C C . MET A 1 77 ? 21.424 -1.246 -7.195 1.00 76.50 77 MET A C 1
ATOM 623 O O . MET A 1 77 ? 22.353 -2.062 -7.260 1.00 76.50 77 MET A O 1
ATOM 627 N N . PRO A 1 78 ? 21.667 0.079 -7.168 1.00 71.12 78 PRO A N 1
ATOM 628 C CA . PRO A 1 78 ? 23.016 0.617 -7.225 1.00 71.12 78 PRO A CA 1
ATOM 629 C C . PRO A 1 78 ? 23.831 0.131 -6.024 1.00 71.12 78 PRO A C 1
ATOM 631 O O . PRO A 1 78 ? 23.634 0.553 -4.886 1.00 71.12 78 PRO A O 1
ATOM 634 N N . SER A 1 79 ? 24.769 -0.767 -6.297 1.00 75.12 79 SER A N 1
ATOM 635 C CA . SER A 1 79 ? 25.762 -1.259 -5.351 1.00 75.12 79 SER A CA 1
ATOM 636 C C . SER A 1 79 ? 27.113 -0.594 -5.629 1.00 75.12 79 SER A C 1
ATOM 638 O O . SER A 1 79 ? 27.344 -0.042 -6.708 1.00 75.12 79 SER A O 1
ATOM 640 N N . LYS A 1 80 ? 28.055 -0.680 -4.678 1.00 70.06 80 LYS A N 1
ATOM 641 C CA . LYS A 1 80 ? 29.447 -0.243 -4.913 1.00 70.06 80 LYS A CA 1
ATOM 642 C C . LYS A 1 80 ? 30.094 -0.948 -6.118 1.00 70.06 80 LYS A C 1
ATOM 644 O O . LYS A 1 80 ? 31.032 -0.406 -6.693 1.00 70.06 80 LYS A O 1
ATOM 649 N N . GLU A 1 81 ? 29.594 -2.123 -6.494 1.00 65.88 81 GLU A N 1
ATOM 650 C CA . GLU A 1 81 ? 30.056 -2.902 -7.647 1.00 65.88 81 GLU A CA 1
ATOM 651 C C . GLU A 1 81 ? 29.451 -2.399 -8.970 1.00 65.88 81 GLU A C 1
ATOM 653 O O . GLU A 1 81 ? 30.131 -2.418 -9.993 1.00 65.88 81 GLU A O 1
ATOM 658 N N . ASN A 1 82 ? 28.220 -1.871 -8.947 1.00 63.72 82 ASN A N 1
ATOM 659 C CA . ASN A 1 82 ? 27.537 -1.320 -10.126 1.00 63.72 82 ASN A CA 1
ATOM 660 C C . ASN A 1 82 ? 27.870 0.161 -10.399 1.00 63.72 82 ASN A C 1
ATOM 662 O O . ASN A 1 82 ? 27.619 0.644 -11.497 1.00 63.72 82 ASN A O 1
ATOM 666 N N . TYR A 1 83 ? 28.446 0.882 -9.429 1.00 59.03 83 TYR A N 1
ATOM 667 C CA . TYR A 1 83 ? 28.773 2.314 -9.545 1.00 59.03 83 TYR A CA 1
ATOM 668 C C . TYR A 1 83 ? 30.057 2.627 -10.341 1.00 59.03 83 TYR A C 1
ATOM 670 O O . TYR A 1 83 ? 30.272 3.778 -10.705 1.00 59.03 83 TYR A O 1
ATOM 678 N N . ASN A 1 84 ? 30.923 1.633 -10.578 1.00 59.28 84 ASN A N 1
ATOM 679 C CA . ASN A 1 84 ? 32.266 1.811 -11.156 1.00 59.28 84 ASN A CA 1
ATOM 680 C C . ASN A 1 84 ? 32.440 1.160 -12.544 1.00 59.28 84 ASN A C 1
ATOM 682 O O . ASN A 1 84 ? 33.547 0.737 -12.882 1.00 59.28 84 ASN A O 1
ATOM 686 N N . LYS A 1 85 ? 31.372 1.044 -13.337 1.00 50.19 85 LYS A N 1
ATOM 687 C CA . LYS A 1 85 ? 31.471 0.632 -14.746 1.00 50.19 85 LYS A CA 1
ATOM 688 C C . LYS A 1 85 ? 31.319 1.817 -15.683 1.00 50.19 85 LYS A C 1
ATOM 690 O O . LYS A 1 85 ? 30.404 2.632 -15.439 1.00 50.19 85 LYS A O 1
#

InterPro domains:
  IPR000719 Protein kinase domain [PF00069] (2-72)
  IPR000719 Protein kinase domain [PS50011] (1-72)
  IPR011009 Protein kinase-like domain superfamily [SSF56112] (2-78)
  IPR045269 Serine/threonine-protein kinase Atg1-like [PTHR24348] (2-74)

Nearest PDB structures (foldseek):
  2y4p-assembly1_C  TM=8.479E-01  e=7.700E-04  Homo sapiens
  6qat-assembly1_A  TM=8.407E-01  e=2.562E-03  Homo sapiens
  6qat-assembly2_C  TM=8.250E-01  e=2.713E-03  Homo sapiens
  3udb-assembly7_C  TM=7.990E-01  e=4.542E-03  Arabidopsis thaliana
  3wi6-assembly1_B  TM=8.132E-01  e=6.404E-03  Homo sapiens

Secondary structure (DSSP, 8-state):
-HHHHHHHHHSS-TT--SSHHHHHHHHHTT------TT----HHHHHHHHHHT-SSGGGSPPHHHHHT-TTT-GGG---TTTTT-

Mean predicted aligned error: 5.6 Å

pLDDT: mean 89.14, std 9.27, range [50.19, 97.19]

Radius of gyration: 15.74 Å; Cα contacts (8 Å, |Δi|>4): 55; chains: 1; bounding box: 46×28×35 Å

Foldseek 3Di:
DLQVLVCVQPVDGQQDDPDPVSSVVCLVVVPDRDDDPPRPDDPLSVVLNVLCSDNDPVSRDDPVCNCVRPVVPVVQPDDPVNVPD